Protein AF-A0A5P9W976-F1 (afdb_monomer_lite)

Radius of gyration: 25.33 Å; chains: 1; bounding box: 56×40×74 Å

Foldseek 3Di:
DDDDDPVNVVVVVVVVVVCVVVVVVVVVVVVVCVVVVQVVVVVVVVVVVVVLLVVCLVCCVVVVNDDDQVVVVVSQVVCLVVLWHWWWAFPVGHTPDHDDDPVRVVSVVSSVVVLVVVCVVLVADQDDFDQDFDFRDDPNDGGGTIGTGHRDNHRDD

Structure (mmCIF, N/CA/C/O backbone):
data_AF-A0A5P9W976-F1
#
_entry.id   AF-A0A5P9W976-F1
#
loop_
_atom_site.group_PDB
_atom_site.id
_atom_site.type_symbol
_atom_site.label_atom_id
_atom_site.label_alt_id
_atom_site.label_comp_id
_atom_site.label_asym_id
_atom_site.label_entity_id
_atom_site.label_seq_id
_atom_site.pdbx_PDB_ins_code
_atom_site.Cartn_x
_atom_site.Cartn_y
_atom_site.Cartn_z
_atom_site.occupancy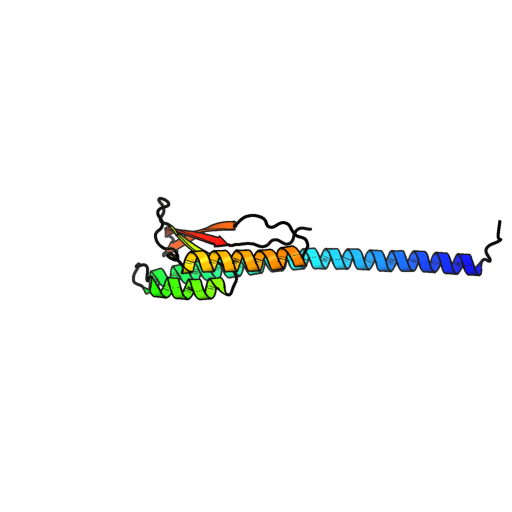
_atom_site.B_iso_or_equiv
_atom_site.auth_seq_id
_atom_site.auth_comp_id
_atom_site.auth_asym_id
_atom_site.auth_atom_id
_atom_site.pdbx_PDB_model_num
ATOM 1 N N . MET A 1 1 ? 29.381 25.407 -52.165 1.00 45.78 1 MET A N 1
ATOM 2 C CA . MET A 1 1 ? 28.675 24.226 -51.612 1.00 45.78 1 MET A CA 1
ATOM 3 C C . MET A 1 1 ? 29.610 23.020 -51.661 1.00 45.78 1 MET A C 1
ATOM 5 O O . MET A 1 1 ? 30.088 22.681 -52.735 1.00 45.78 1 MET A O 1
ATOM 9 N N . ARG A 1 2 ? 29.964 22.428 -50.513 1.00 56.53 2 ARG A N 1
ATOM 10 C CA . ARG A 1 2 ? 30.953 21.334 -50.415 1.00 56.53 2 ARG A CA 1
ATOM 11 C C . ARG A 1 2 ? 30.336 20.038 -50.973 1.00 56.53 2 ARG A C 1
ATOM 13 O O . ARG A 1 2 ? 29.348 19.567 -50.417 1.00 56.53 2 ARG A O 1
ATOM 20 N N . LYS A 1 3 ? 30.878 19.482 -52.069 1.00 58.97 3 LYS A N 1
ATOM 21 C CA . LYS A 1 3 ? 30.422 18.201 -52.650 1.00 58.97 3 LYS A CA 1
ATOM 22 C C . LYS A 1 3 ? 30.613 17.091 -51.612 1.00 58.97 3 LYS A C 1
ATOM 24 O O . LYS A 1 3 ? 31.746 16.765 -51.266 1.00 58.97 3 LYS A O 1
ATOM 29 N N . ARG A 1 4 ? 29.516 16.542 -51.081 1.00 63.00 4 ARG A N 1
ATOM 30 C CA . ARG A 1 4 ? 29.563 15.366 -50.201 1.00 63.00 4 ARG A CA 1
ATOM 31 C C . ARG A 1 4 ? 29.930 14.151 -51.051 1.00 63.00 4 ARG A C 1
ATOM 33 O O . ARG A 1 4 ? 29.309 13.907 -52.080 1.00 63.00 4 ARG A O 1
ATOM 40 N N . THR A 1 5 ? 30.954 13.412 -50.647 1.00 74.62 5 THR A N 1
ATOM 41 C CA . THR A 1 5 ? 31.344 12.151 -51.283 1.00 74.62 5 THR A CA 1
ATOM 42 C C . THR A 1 5 ? 30.287 11.087 -50.980 1.00 74.62 5 THR A C 1
ATOM 44 O O . THR A 1 5 ? 29.764 11.038 -49.869 1.00 74.62 5 THR A O 1
ATOM 47 N N . ILE A 1 6 ? 29.994 10.207 -51.944 1.00 75.50 6 ILE A N 1
ATOM 48 C CA . ILE A 1 6 ? 28.984 9.129 -51.838 1.00 75.50 6 ILE A CA 1
ATOM 49 C C . ILE A 1 6 ? 29.137 8.324 -50.534 1.00 75.50 6 ILE A C 1
ATOM 51 O O . ILE A 1 6 ? 28.153 8.013 -49.869 1.00 75.50 6 ILE A O 1
ATOM 55 N N . LYS A 1 7 ? 30.383 8.080 -50.105 1.00 76.62 7 LYS A N 1
ATOM 56 C CA . LYS A 1 7 ? 30.717 7.411 -48.837 1.00 76.62 7 LYS A CA 1
ATOM 57 C C . LYS A 1 7 ? 30.129 8.124 -47.612 1.00 76.62 7 LYS A C 1
ATOM 59 O O . LYS A 1 7 ? 29.602 7.475 -46.719 1.00 76.62 7 LYS A O 1
ATOM 64 N N . THR A 1 8 ? 30.177 9.454 -47.574 1.00 79.50 8 THR A N 1
ATOM 65 C CA . THR A 1 8 ? 29.641 10.257 -46.466 1.00 79.50 8 THR A CA 1
ATOM 66 C C . THR A 1 8 ? 28.117 10.234 -46.441 1.00 79.50 8 THR A C 1
ATOM 68 O O . THR A 1 8 ? 27.533 10.200 -45.366 1.00 79.50 8 THR A O 1
ATOM 71 N N . GLN A 1 9 ? 27.467 10.226 -47.609 1.00 81.06 9 GLN A N 1
ATOM 72 C CA . GLN A 1 9 ? 26.009 10.123 -47.706 1.00 81.06 9 GLN A CA 1
ATOM 73 C C . GLN A 1 9 ? 25.514 8.743 -47.255 1.00 81.06 9 GLN A C 1
ATOM 75 O O . GLN A 1 9 ? 24.543 8.676 -46.508 1.00 81.06 9 GLN A O 1
ATOM 80 N N . LEU 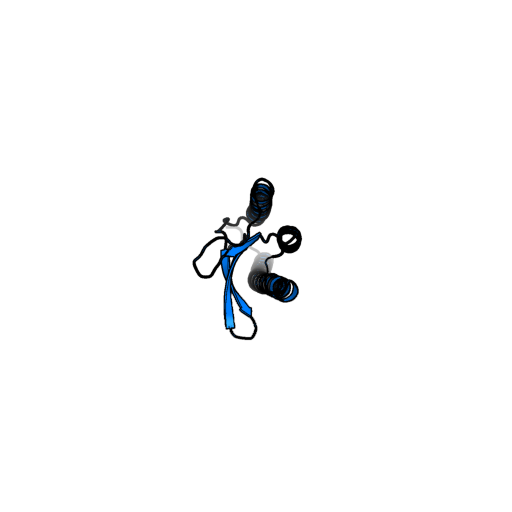A 1 10 ? 26.234 7.677 -47.627 1.00 85.69 10 LEU A N 1
ATOM 81 C CA . LEU A 1 10 ? 25.944 6.303 -47.211 1.00 85.69 10 LEU A CA 1
ATOM 82 C C . LEU A 1 10 ? 26.072 6.121 -45.688 1.00 85.69 10 LEU A C 1
ATOM 84 O O . LEU A 1 10 ? 25.192 5.546 -45.049 1.00 85.69 10 LEU A O 1
ATOM 88 N N . VAL A 1 11 ? 27.142 6.660 -45.091 1.00 89.38 11 VAL A N 1
ATOM 89 C CA . VAL A 1 11 ? 27.341 6.632 -43.633 1.00 89.38 11 VAL A CA 1
ATOM 90 C C . VAL A 1 11 ? 26.246 7.425 -42.921 1.00 89.38 11 VAL A C 1
ATOM 92 O O . VAL A 1 11 ? 25.710 6.945 -41.928 1.00 89.38 11 VAL A O 1
ATOM 95 N N . LEU A 1 12 ? 25.859 8.597 -43.440 1.00 88.50 12 LEU A N 1
ATOM 96 C CA . LEU A 1 12 ? 24.788 9.400 -42.843 1.00 88.50 12 LEU A CA 1
ATOM 97 C C . LEU A 1 12 ? 23.434 8.680 -42.882 1.00 88.50 12 LEU A C 1
ATOM 99 O O . LEU A 1 12 ? 22.709 8.709 -41.892 1.00 88.50 12 LEU A O 1
ATOM 103 N N . SER A 1 13 ? 23.095 8.030 -44.003 1.00 90.62 13 SER A N 1
ATOM 104 C CA . SER A 1 13 ? 21.851 7.260 -44.118 1.00 90.62 13 SER A CA 1
ATOM 105 C C . SER A 1 13 ? 21.842 6.059 -43.184 1.00 90.62 13 SER A C 1
ATOM 107 O O . SER A 1 13 ? 20.832 5.802 -42.538 1.00 90.62 13 SER A O 1
ATOM 109 N N . PHE A 1 14 ? 22.974 5.361 -43.060 1.00 92.56 14 PHE A N 1
ATOM 110 C CA . PHE A 1 14 ? 23.096 4.248 -42.127 1.00 92.56 14 PHE A CA 1
ATOM 111 C C . PHE A 1 14 ? 22.919 4.717 -40.679 1.00 92.56 14 PHE A C 1
ATOM 113 O O . PHE A 1 14 ? 22.144 4.118 -39.939 1.00 92.56 14 PHE A O 1
ATOM 120 N N . LEU A 1 15 ? 23.565 5.824 -40.296 1.00 94.06 15 LEU A N 1
ATOM 121 C CA . LEU A 1 15 ? 23.424 6.399 -38.959 1.00 94.06 15 LEU A CA 1
ATOM 122 C C . LEU A 1 15 ? 21.975 6.807 -38.672 1.00 94.06 15 LEU A C 1
ATOM 124 O O . LEU A 1 15 ? 21.450 6.482 -37.615 1.00 94.06 15 LEU A O 1
ATOM 128 N N . ALA A 1 16 ? 21.314 7.468 -39.627 1.00 92.94 16 ALA A N 1
ATOM 129 C CA . ALA A 1 16 ? 19.925 7.892 -39.481 1.00 92.94 16 ALA A CA 1
ATOM 130 C C . ALA A 1 16 ? 18.979 6.699 -39.279 1.00 92.94 16 ALA A C 1
ATOM 132 O O . ALA A 1 16 ? 18.145 6.719 -38.376 1.00 92.94 16 ALA A O 1
ATOM 133 N N . ILE A 1 17 ? 19.138 5.639 -40.077 1.00 94.25 17 ILE A N 1
ATOM 134 C CA . ILE A 1 17 ? 18.333 4.418 -39.957 1.00 94.25 17 ILE A CA 1
ATOM 135 C C . ILE A 1 17 ? 18.620 3.717 -38.624 1.00 94.25 17 ILE A C 1
ATOM 137 O O . ILE A 1 17 ? 17.685 3.333 -37.927 1.00 94.25 17 ILE A O 1
ATOM 141 N N . ALA A 1 18 ? 19.890 3.598 -38.228 1.00 95.19 18 ALA A N 1
ATOM 142 C CA . ALA A 1 18 ? 20.267 2.994 -36.953 1.00 95.19 18 ALA A CA 1
ATOM 143 C C . ALA A 1 18 ? 19.662 3.756 -35.764 1.00 95.19 18 ALA A C 1
ATOM 145 O O . ALA A 1 18 ? 19.080 3.140 -34.873 1.00 95.19 18 ALA A O 1
ATOM 146 N N . THR A 1 19 ? 19.725 5.091 -35.769 1.00 94.88 19 THR A N 1
ATOM 147 C CA . THR A 1 19 ? 19.102 5.925 -34.733 1.00 94.88 19 THR A CA 1
ATOM 148 C C . THR A 1 19 ? 17.585 5.763 -34.708 1.00 94.88 19 THR A C 1
ATOM 150 O O . THR A 1 19 ? 17.017 5.656 -33.624 1.00 94.88 19 THR A O 1
ATOM 153 N N . LEU A 1 20 ? 16.922 5.695 -35.868 1.00 94.44 20 LEU A N 1
ATOM 154 C CA . LEU A 1 20 ? 15.476 5.467 -35.936 1.00 94.44 20 LEU A CA 1
ATOM 155 C C . LEU A 1 20 ? 15.083 4.106 -35.360 1.00 94.44 20 LEU A C 1
ATOM 157 O O . LEU A 1 20 ? 14.119 4.023 -34.602 1.00 94.44 20 LEU A O 1
ATOM 161 N N . ILE A 1 21 ? 15.836 3.053 -35.680 1.00 95.12 21 ILE A N 1
ATOM 162 C CA . ILE A 1 21 ? 15.581 1.703 -35.168 1.00 95.12 21 ILE A CA 1
ATOM 163 C C . ILE A 1 21 ? 15.785 1.666 -33.652 1.00 95.12 21 ILE A C 1
ATOM 165 O O . ILE A 1 21 ? 14.882 1.250 -32.929 1.00 95.12 21 ILE A O 1
ATOM 169 N N . ILE A 1 22 ? 16.932 2.146 -33.161 1.00 95.31 22 ILE A N 1
ATOM 170 C CA . ILE A 1 22 ? 17.243 2.162 -31.725 1.00 95.31 22 ILE A CA 1
ATOM 171 C C . ILE A 1 22 ? 16.209 3.003 -30.972 1.00 95.31 22 ILE A C 1
ATOM 173 O O . ILE A 1 22 ? 15.649 2.532 -29.989 1.00 95.31 22 ILE A O 1
ATOM 177 N N . GLY A 1 23 ? 15.895 4.202 -31.466 1.00 93.81 23 GLY A N 1
ATOM 178 C CA . GLY A 1 23 ? 14.896 5.079 -30.860 1.00 93.81 23 GLY A CA 1
ATOM 179 C C . GLY A 1 23 ? 13.512 4.435 -30.801 1.00 93.81 23 GLY A C 1
ATOM 180 O O . GLY A 1 23 ? 12.864 4.474 -29.758 1.00 93.81 23 GLY A O 1
ATOM 181 N N . SER A 1 24 ? 13.084 3.772 -31.878 1.00 92.12 24 SER A N 1
ATOM 182 C CA . SER A 1 24 ? 11.791 3.078 -31.917 1.00 92.12 24 SER A CA 1
ATOM 183 C C . SER A 1 24 ? 11.736 1.928 -30.911 1.00 92.12 24 SER A C 1
ATOM 185 O O . SER A 1 24 ? 10.775 1.822 -30.152 1.00 92.12 24 SER A O 1
ATOM 187 N N . ILE A 1 25 ? 12.786 1.102 -30.846 1.00 93.38 25 ILE A N 1
ATOM 188 C CA . ILE A 1 25 ? 12.876 -0.001 -29.879 1.00 93.38 25 ILE A CA 1
ATOM 189 C C . ILE A 1 25 ? 12.876 0.543 -28.446 1.00 93.38 25 ILE A C 1
ATOM 191 O O . ILE A 1 25 ? 12.165 0.013 -27.595 1.00 93.38 25 ILE A O 1
ATOM 195 N N . SER A 1 26 ? 13.617 1.621 -28.171 1.00 91.94 26 SER A N 1
ATOM 196 C CA . SER A 1 26 ? 13.645 2.256 -26.851 1.00 91.94 26 SER A CA 1
ATOM 197 C C . SER A 1 26 ? 12.279 2.798 -26.429 1.00 91.94 26 SER A C 1
ATOM 199 O O . SER A 1 26 ? 11.890 2.603 -25.281 1.00 91.94 26 SER A O 1
ATOM 201 N N . LEU A 1 27 ? 11.530 3.431 -27.337 1.00 85.50 27 LEU A N 1
ATOM 202 C CA . LEU A 1 27 ? 10.183 3.934 -27.045 1.00 85.50 27 LEU A CA 1
ATOM 203 C C . LEU A 1 27 ? 9.201 2.797 -26.745 1.00 85.50 27 LEU A C 1
ATOM 205 O O . LEU A 1 27 ? 8.442 2.882 -25.781 1.00 85.50 27 LEU A O 1
ATOM 209 N N . VAL A 1 28 ? 9.244 1.714 -27.528 1.00 86.25 28 VAL A N 1
ATOM 210 C CA . VAL A 1 28 ? 8.403 0.530 -27.297 1.00 86.25 28 VAL A CA 1
ATOM 211 C C . VAL A 1 28 ? 8.754 -0.134 -25.966 1.00 86.25 28 VAL A C 1
ATOM 213 O O . VAL A 1 28 ? 7.859 -0.434 -25.178 1.00 86.25 28 VAL A O 1
ATOM 216 N N . ALA A 1 29 ? 10.044 -0.314 -25.673 1.00 85.50 29 ALA A N 1
ATOM 217 C CA . ALA A 1 29 ? 10.499 -0.880 -24.408 1.00 85.50 29 ALA A CA 1
ATOM 218 C C . ALA A 1 29 ? 10.076 -0.017 -23.209 1.00 85.50 29 ALA A C 1
ATOM 220 O O . ALA A 1 29 ? 9.604 -0.553 -22.205 1.00 85.50 29 ALA A O 1
ATOM 221 N N . LEU A 1 30 ? 10.191 1.311 -23.319 1.00 81.31 30 LEU A N 1
ATOM 222 C CA . LEU A 1 30 ? 9.747 2.245 -22.286 1.00 81.31 30 LEU A CA 1
ATOM 223 C C . LEU A 1 30 ? 8.232 2.153 -22.068 1.00 81.31 30 LEU A C 1
ATOM 225 O O . LEU A 1 30 ? 7.790 2.047 -20.927 1.00 81.31 30 LEU A O 1
ATOM 229 N N . SER A 1 31 ? 7.445 2.129 -23.147 1.00 76.81 31 SER A N 1
ATOM 230 C CA . SER A 1 31 ? 5.984 2.024 -23.080 1.00 76.81 31 SER A CA 1
ATOM 231 C C . SER A 1 31 ? 5.524 0.707 -22.451 1.00 76.81 31 SER A C 1
ATOM 233 O O . SER A 1 31 ? 4.715 0.721 -21.523 1.00 76.81 31 SER A O 1
ATOM 235 N N . LEU A 1 32 ? 6.081 -0.426 -22.889 1.00 75.94 32 LEU A N 1
ATOM 236 C CA . LEU A 1 32 ? 5.769 -1.740 -22.324 1.00 75.94 32 LEU A CA 1
ATOM 237 C C . LEU A 1 32 ? 6.145 -1.813 -20.846 1.00 75.94 32 LEU A C 1
ATOM 239 O O . LEU A 1 32 ? 5.345 -2.272 -20.035 1.00 75.94 32 LEU A O 1
ATOM 243 N N . THR A 1 33 ? 7.333 -1.318 -20.491 1.00 78.12 33 THR A N 1
ATOM 244 C CA . THR A 1 33 ? 7.791 -1.295 -19.098 1.00 78.12 33 THR A CA 1
ATOM 245 C C . THR A 1 33 ? 6.856 -0.453 -18.240 1.00 78.12 33 THR A C 1
ATOM 247 O O . THR A 1 33 ? 6.451 -0.908 -17.177 1.00 78.12 33 THR A O 1
ATOM 250 N N . ASN A 1 34 ? 6.465 0.739 -18.698 1.00 71.62 34 ASN A N 1
ATOM 251 C CA . ASN A 1 34 ? 5.608 1.628 -17.917 1.00 71.62 34 ASN A CA 1
ATOM 252 C C . ASN A 1 34 ? 4.193 1.059 -17.734 1.00 71.62 34 ASN A C 1
ATOM 254 O O . ASN A 1 34 ? 3.642 1.116 -16.634 1.00 71.62 34 ASN A O 1
ATOM 258 N N . ASN A 1 35 ? 3.632 0.447 -18.781 1.00 73.12 35 ASN A N 1
ATOM 259 C CA . ASN A 1 35 ? 2.295 -0.144 -18.741 1.00 73.12 35 ASN A CA 1
ATOM 260 C C . ASN A 1 35 ? 2.250 -1.402 -17.862 1.00 73.12 35 ASN A C 1
ATOM 262 O O . ASN A 1 35 ? 1.381 -1.518 -16.999 1.00 73.12 35 ASN A O 1
ATOM 266 N N . HIS A 1 36 ? 3.203 -2.326 -18.030 1.00 73.31 36 HIS A N 1
ATOM 267 C CA . HIS A 1 36 ? 3.273 -3.533 -17.204 1.00 73.31 36 HIS A CA 1
ATOM 268 C C . HIS A 1 36 ? 3.619 -3.220 -15.752 1.00 73.31 36 HIS A C 1
ATOM 270 O O . HIS A 1 36 ? 3.050 -3.832 -14.854 1.00 73.31 36 HIS A O 1
ATOM 276 N N . PHE A 1 37 ? 4.516 -2.261 -15.509 1.00 70.12 37 PHE A N 1
ATOM 277 C CA . PHE A 1 37 ? 4.862 -1.848 -14.154 1.00 70.12 37 PHE A CA 1
ATOM 278 C C . PHE A 1 37 ? 3.670 -1.198 -13.452 1.00 70.12 37 PHE A C 1
ATOM 280 O O . PHE A 1 37 ? 3.369 -1.567 -12.323 1.00 70.12 37 PHE A O 1
ATOM 287 N N . SER A 1 38 ? 2.961 -0.281 -14.118 1.00 68.56 38 SER A N 1
ATOM 288 C CA . SER A 1 38 ? 1.777 0.367 -13.540 1.00 68.56 38 SER A CA 1
ATOM 289 C C . SER A 1 38 ? 0.688 -0.646 -13.199 1.00 68.56 38 SER A C 1
ATOM 291 O O . SER A 1 38 ? 0.185 -0.641 -12.078 1.00 68.56 38 SER A O 1
ATOM 293 N N . LYS A 1 39 ? 0.396 -1.572 -14.121 1.00 73.31 39 LYS A N 1
ATOM 294 C CA . LYS A 1 39 ? -0.584 -2.637 -13.897 1.00 73.31 39 LYS A CA 1
ATOM 295 C C . LYS A 1 39 ? -0.169 -3.585 -12.767 1.00 73.31 39 LYS A C 1
ATOM 297 O O . LYS A 1 39 ? -0.971 -3.870 -11.890 1.00 73.31 39 LYS A O 1
ATOM 302 N N . TYR A 1 40 ? 1.093 -4.017 -12.741 1.00 70.06 40 TYR A N 1
ATOM 303 C CA . TYR A 1 40 ? 1.622 -4.865 -11.668 1.00 70.06 40 TYR A CA 1
ATOM 304 C C . TYR A 1 40 ? 1.530 -4.185 -10.297 1.00 70.06 40 TYR A C 1
ATOM 306 O O . TYR A 1 40 ? 1.170 -4.817 -9.307 1.00 70.06 40 TYR A O 1
ATOM 314 N N . VAL A 1 41 ? 1.862 -2.892 -10.224 1.00 71.00 41 VAL A N 1
ATOM 315 C CA . VAL A 1 41 ? 1.758 -2.118 -8.982 1.00 71.00 41 VAL A CA 1
ATOM 316 C C . VAL A 1 41 ? 0.305 -2.034 -8.519 1.00 71.00 41 VAL A C 1
ATOM 318 O O . VAL A 1 41 ? 0.056 -2.179 -7.327 1.00 71.00 41 VAL A O 1
ATOM 321 N N . GLU A 1 42 ? -0.637 -1.832 -9.438 1.00 70.81 42 GLU A N 1
ATOM 322 C CA . GLU A 1 42 ? -2.066 -1.773 -9.130 1.00 70.81 42 GLU A CA 1
ATOM 323 C C . GLU A 1 42 ? -2.612 -3.112 -8.619 1.00 70.81 42 GLU A C 1
ATOM 325 O O . GLU A 1 42 ? -3.156 -3.154 -7.518 1.00 70.81 42 GLU A O 1
ATOM 330 N N . GLU A 1 43 ? -2.376 -4.210 -9.341 1.00 76.75 43 GLU A N 1
ATOM 331 C CA . GLU A 1 43 ? -2.802 -5.558 -8.930 1.00 76.75 43 GLU A CA 1
ATOM 332 C C . GLU A 1 43 ? -2.213 -5.932 -7.564 1.00 76.75 43 GLU A C 1
ATOM 334 O O . GLU A 1 43 ? -2.917 -6.385 -6.662 1.00 76.75 43 GLU A O 1
ATOM 339 N N . ARG A 1 44 ? -0.918 -5.659 -7.356 1.00 76.00 44 ARG A N 1
ATOM 340 C CA . ARG A 1 44 ? -0.255 -5.964 -6.085 1.00 76.00 44 ARG A CA 1
ATOM 341 C C . ARG A 1 44 ? -0.816 -5.146 -4.922 1.00 76.00 44 ARG A C 1
ATOM 343 O O . ARG A 1 44 ? -0.860 -5.649 -3.799 1.00 76.00 44 ARG A O 1
ATOM 350 N N . GLN A 1 45 ? -1.196 -3.892 -5.163 1.00 71.94 45 GLN A N 1
ATOM 351 C CA . GLN A 1 45 ? -1.821 -3.032 -4.156 1.00 71.94 45 GLN A CA 1
ATOM 352 C C . GLN A 1 45 ? -3.228 -3.516 -3.805 1.00 71.94 45 GLN A C 1
ATOM 354 O O . GLN A 1 45 ? -3.573 -3.550 -2.624 1.00 71.94 45 GLN A O 1
ATOM 359 N N . GLU A 1 46 ? -4.014 -3.924 -4.800 1.00 77.12 46 GLU A N 1
ATOM 360 C CA . GLU A 1 46 ? -5.348 -4.480 -4.587 1.00 77.12 46 GLU A CA 1
ATOM 361 C C . GLU A 1 46 ? -5.296 -5.794 -3.794 1.00 77.12 46 GLU A C 1
ATOM 363 O O . GLU A 1 46 ? -6.037 -5.955 -2.822 1.00 77.12 46 GLU A O 1
ATOM 368 N N . ASP A 1 47 ? -4.360 -6.687 -4.121 1.00 83.12 47 ASP A N 1
ATOM 369 C CA . ASP A 1 47 ? -4.130 -7.921 -3.366 1.00 83.12 47 ASP A CA 1
ATOM 370 C C . ASP A 1 47 ? -3.781 -7.645 -1.901 1.00 83.12 47 ASP A C 1
ATOM 372 O O . ASP A 1 47 ? -4.323 -8.284 -0.999 1.00 83.12 47 ASP A O 1
ATOM 376 N N . LEU A 1 48 ? -2.880 -6.690 -1.647 1.00 81.38 48 LEU A N 1
ATOM 377 C CA . LEU A 1 48 ? -2.506 -6.306 -0.284 1.00 81.38 48 LEU A CA 1
ATOM 378 C C . LEU A 1 48 ? -3.705 -5.742 0.477 1.00 81.38 48 LEU A C 1
ATOM 380 O O . LEU A 1 48 ? -3.940 -6.135 1.616 1.00 81.38 48 LEU A O 1
ATOM 384 N N . LEU A 1 49 ? -4.487 -4.860 -0.147 1.00 77.81 49 LEU A N 1
ATOM 385 C CA . LEU A 1 49 ? -5.697 -4.316 0.459 1.00 77.81 49 LEU A CA 1
ATOM 386 C C . LEU A 1 49 ? -6.677 -5.430 0.842 1.00 77.81 49 LEU A C 1
ATOM 388 O O . LEU A 1 49 ? -7.144 -5.471 1.978 1.00 77.81 49 LEU A O 1
ATOM 392 N N . ASN A 1 50 ? -6.958 -6.348 -0.084 1.00 81.81 50 ASN A N 1
ATOM 393 C CA . ASN A 1 50 ? -7.866 -7.464 0.159 1.00 81.81 50 ASN A CA 1
ATOM 394 C C . ASN A 1 50 ? -7.347 -8.379 1.286 1.00 81.81 50 ASN A C 1
ATOM 396 O O . ASN A 1 50 ? -8.141 -8.848 2.097 1.00 81.81 50 ASN A O 1
ATOM 400 N N . GLN A 1 51 ? -6.028 -8.574 1.404 1.00 84.75 51 GLN A N 1
ATOM 401 C CA . GLN A 1 51 ? -5.424 -9.312 2.522 1.00 84.75 51 GLN A CA 1
ATOM 402 C C . GLN A 1 51 ? -5.654 -8.627 3.875 1.00 84.75 51 GLN A C 1
ATOM 404 O O . GLN A 1 51 ? -5.964 -9.308 4.854 1.00 84.75 51 GLN A O 1
ATOM 409 N N . TYR A 1 52 ? -5.523 -7.298 3.952 1.00 83.88 52 TYR A N 1
ATOM 410 C CA . TYR A 1 52 ? -5.788 -6.561 5.193 1.00 83.88 52 TYR A CA 1
ATOM 411 C C . TYR A 1 52 ? -7.265 -6.602 5.577 1.00 83.88 52 TYR A C 1
ATOM 413 O O . TYR A 1 52 ? -7.562 -6.858 6.739 1.00 83.88 52 TYR A O 1
ATOM 421 N N . VAL A 1 53 ? -8.177 -6.425 4.616 1.00 81.81 53 VAL A N 1
ATOM 422 C CA . VAL A 1 53 ? -9.627 -6.551 4.851 1.00 81.81 53 VAL A CA 1
ATOM 423 C C . VAL A 1 53 ? -9.963 -7.943 5.385 1.00 81.81 53 VAL A C 1
ATOM 425 O O . VAL A 1 53 ? -10.545 -8.057 6.456 1.00 81.81 53 VAL A O 1
ATOM 428 N N . TYR A 1 54 ? -9.484 -8.995 4.718 1.00 82.75 54 TYR A N 1
ATOM 429 C CA . TYR A 1 54 ? -9.689 -10.374 5.163 1.00 82.75 54 TYR A CA 1
ATOM 430 C C . TYR A 1 54 ? -9.097 -10.643 6.555 1.00 82.75 54 TYR A C 1
ATOM 432 O O . TYR A 1 54 ? -9.675 -11.362 7.365 1.00 82.75 54 TYR A O 1
ATOM 440 N N . THR A 1 55 ? -7.944 -10.048 6.871 1.00 86.19 55 THR A N 1
ATOM 441 C CA . THR A 1 55 ? -7.348 -10.170 8.209 1.00 86.19 55 THR A CA 1
ATOM 442 C C . THR A 1 55 ? -8.212 -9.480 9.264 1.00 86.19 55 THR A C 1
ATOM 444 O O . THR A 1 55 ? -8.376 -10.026 10.349 1.00 86.19 55 THR A O 1
ATOM 447 N N . ILE A 1 56 ? -8.792 -8.315 8.957 1.00 84.00 56 ILE A N 1
ATOM 448 C CA . ILE A 1 56 ? -9.728 -7.613 9.849 1.00 84.00 56 ILE A CA 1
ATOM 449 C C . ILE A 1 56 ? -10.987 -8.461 10.081 1.00 84.00 56 ILE A C 1
ATOM 451 O O . ILE A 1 56 ? -11.403 -8.596 11.231 1.00 84.00 56 ILE A O 1
ATOM 455 N N . ASP A 1 57 ? -11.536 -9.087 9.033 1.00 80.62 57 ASP A N 1
ATOM 456 C CA . ASP A 1 57 ? -12.666 -10.023 9.151 1.00 80.62 57 ASP A CA 1
ATOM 457 C C . ASP A 1 57 ? -12.328 -11.186 10.097 1.00 80.62 57 ASP A C 1
ATOM 459 O O . ASP A 1 57 ? -13.079 -11.492 11.023 1.00 80.62 57 ASP A O 1
ATOM 463 N N . LEU A 1 58 ? -11.158 -11.810 9.924 1.00 83.81 58 LEU A N 1
ATOM 464 C CA . LEU A 1 58 ? -10.714 -12.899 10.796 1.00 83.81 58 LEU A CA 1
ATOM 465 C C . LEU A 1 58 ? -10.522 -12.460 12.251 1.00 83.81 58 LEU A C 1
ATOM 467 O O . LEU A 1 58 ? -10.827 -13.235 13.156 1.00 83.81 58 LEU A O 1
ATOM 471 N N . LEU A 1 59 ? -10.012 -11.248 12.492 1.00 85.56 59 LEU A N 1
ATOM 472 C CA . LEU A 1 59 ? -9.863 -10.717 13.850 1.00 85.56 59 LEU A CA 1
ATOM 473 C C . LEU A 1 59 ? -11.224 -10.555 14.530 1.00 85.56 59 LEU A C 1
ATOM 475 O O . LEU A 1 59 ? -11.360 -10.937 15.686 1.00 85.56 59 LEU A O 1
ATOM 479 N N . TRP A 1 60 ? -12.231 -10.059 13.808 1.00 80.50 60 TRP A N 1
ATOM 480 C CA . TRP A 1 60 ? -13.601 -9.944 14.310 1.00 80.50 60 TRP A CA 1
ATOM 481 C C . TRP A 1 60 ? -14.234 -11.304 14.635 1.00 80.50 60 TRP A C 1
ATOM 483 O O . TRP A 1 60 ? -14.860 -11.475 15.682 1.00 80.50 60 TRP A O 1
ATOM 493 N N . LEU A 1 61 ? -14.060 -12.291 13.752 1.00 80.19 61 LEU A N 1
ATOM 494 C CA . LEU A 1 61 ? -14.613 -13.633 13.947 1.00 80.19 61 LEU A CA 1
ATOM 495 C C . LEU A 1 61 ? -13.956 -14.355 15.131 1.00 80.19 61 LEU A C 1
ATOM 497 O O . LEU A 1 61 ? -14.640 -14.961 15.955 1.00 80.19 61 LEU A O 1
ATOM 501 N N . ASN A 1 62 ? -12.630 -14.268 15.245 1.00 83.00 62 ASN A N 1
ATOM 502 C CA . ASN A 1 62 ? -11.873 -14.971 16.282 1.00 83.00 62 ASN A CA 1
ATOM 503 C C . ASN A 1 62 ? -12.041 -14.357 17.679 1.00 83.00 62 ASN A C 1
ATOM 505 O O . ASN A 1 62 ? -11.870 -15.058 18.676 1.00 83.00 62 ASN A O 1
ATOM 509 N N . SER A 1 63 ? -12.389 -13.073 17.769 1.00 79.88 63 SER A N 1
ATOM 510 C CA . SER A 1 63 ? -12.637 -12.371 19.031 1.00 79.88 63 SER A CA 1
ATOM 511 C C . SER A 1 63 ? -14.075 -12.519 19.548 1.00 79.88 63 SER A C 1
ATOM 513 O O . SER A 1 63 ? -14.455 -11.847 20.511 1.00 79.88 63 SER A O 1
ATOM 515 N N . GLY A 1 64 ? -14.889 -13.373 18.916 1.00 77.81 64 GLY A N 1
ATOM 516 C CA . GLY A 1 64 ? -16.296 -13.548 19.272 1.00 77.81 64 GLY A CA 1
ATOM 517 C C . GLY A 1 64 ? -17.134 -12.309 18.967 1.00 77.81 64 GLY A C 1
ATOM 518 O O . GLY A 1 64 ? -17.952 -11.918 19.795 1.00 77.81 64 GLY A O 1
ATOM 519 N N . GLU A 1 65 ? -16.901 -11.684 17.810 1.00 75.56 65 GLU A N 1
ATOM 520 C CA . GLU A 1 65 ? -17.625 -10.494 17.348 1.00 75.56 65 GLU A CA 1
ATOM 521 C C . GLU A 1 65 ? -17.408 -9.270 18.250 1.00 75.56 65 GLU A C 1
ATOM 523 O O . GLU A 1 65 ? -18.322 -8.502 18.556 1.00 75.56 65 GLU A O 1
ATOM 528 N N . THR A 1 66 ? -16.166 -9.083 18.708 1.00 78.12 66 THR A N 1
ATOM 529 C CA . THR A 1 66 ? -15.771 -7.900 19.480 1.00 78.12 66 THR A CA 1
ATOM 530 C C . THR A 1 66 ? -14.495 -7.269 18.934 1.00 78.12 66 THR A C 1
ATOM 532 O O . THR A 1 66 ? -13.563 -7.943 18.506 1.00 78.12 66 THR A O 1
ATOM 535 N N . TRP A 1 67 ? -14.397 -5.942 18.941 1.00 81.31 67 TRP A N 1
ATOM 536 C CA . TRP A 1 67 ? -13.191 -5.278 18.444 1.00 81.31 67 TRP A CA 1
ATOM 537 C C . TRP A 1 67 ? -12.059 -5.342 19.471 1.00 81.31 67 TRP A C 1
ATOM 539 O O . TRP A 1 67 ? -12.029 -4.569 20.433 1.00 81.31 67 TRP A O 1
ATOM 549 N N . ASN A 1 68 ? -11.087 -6.229 19.246 1.00 85.56 68 ASN A N 1
ATOM 550 C CA . ASN A 1 68 ? -9.868 -6.271 20.046 1.00 85.56 68 ASN A CA 1
ATOM 551 C C . ASN A 1 68 ? -8.925 -5.124 19.642 1.00 85.56 68 ASN A C 1
ATOM 553 O O . ASN A 1 68 ? -8.224 -5.174 18.631 1.00 85.56 68 ASN A O 1
ATOM 557 N N . SER A 1 69 ? -8.897 -4.071 20.460 1.00 84.69 69 SER A N 1
ATOM 558 C CA . SER A 1 69 ? -8.101 -2.868 20.185 1.00 84.69 69 SER A CA 1
ATOM 559 C C . SER A 1 69 ? -6.591 -3.124 20.124 1.00 84.69 69 SER A C 1
ATOM 561 O O . SER A 1 69 ? -5.898 -2.394 19.418 1.00 84.69 69 SER A O 1
ATOM 563 N N . GLU A 1 70 ? -6.077 -4.124 20.845 1.00 87.12 70 GLU A N 1
ATOM 564 C CA . GLU A 1 70 ? -4.646 -4.453 20.868 1.00 87.12 70 GLU A CA 1
ATOM 565 C C . GLU A 1 70 ? -4.219 -5.155 19.572 1.00 87.12 70 GLU A C 1
ATOM 567 O O . GLU A 1 70 ? -3.232 -4.767 18.945 1.00 87.12 70 GLU A O 1
ATOM 572 N N . GLU A 1 71 ? -5.017 -6.115 19.104 1.00 87.44 71 GLU A N 1
ATOM 573 C CA . GLU A 1 71 ? -4.778 -6.818 17.838 1.00 87.44 71 GLU A CA 1
ATOM 574 C C . GLU A 1 71 ? -4.908 -5.885 16.630 1.00 87.44 71 GLU A C 1
ATOM 576 O O . GLU A 1 71 ? -4.070 -5.920 15.726 1.00 87.44 71 GLU A O 1
ATOM 581 N N . LEU A 1 72 ? -5.903 -4.992 16.636 1.00 87.56 72 LEU A N 1
ATOM 582 C CA . LEU A 1 72 ? -6.058 -3.975 15.594 1.00 87.56 72 LEU A CA 1
ATOM 583 C C . LEU A 1 72 ? -4.894 -2.975 15.596 1.00 87.56 72 LEU A C 1
ATOM 585 O O . LEU A 1 72 ? -4.405 -2.596 14.529 1.00 87.56 72 LEU A O 1
ATOM 589 N N . ALA A 1 73 ? -4.395 -2.581 16.774 1.00 87.88 73 ALA A N 1
ATOM 590 C CA . ALA A 1 73 ? -3.221 -1.718 16.875 1.00 87.88 73 ALA A CA 1
ATOM 591 C C . ALA A 1 73 ? -1.975 -2.393 16.279 1.00 87.88 73 ALA A C 1
ATOM 593 O O . ALA A 1 73 ? -1.293 -1.774 15.456 1.00 87.88 73 ALA A O 1
ATOM 594 N N . ALA A 1 74 ? -1.733 -3.664 16.616 1.00 88.56 74 ALA A N 1
ATOM 595 C CA . ALA A 1 74 ? -0.632 -4.457 16.070 1.00 88.56 74 ALA A CA 1
ATOM 596 C C . ALA A 1 74 ? -0.758 -4.669 14.550 1.00 88.56 74 ALA A C 1
ATOM 598 O O . ALA A 1 74 ? 0.233 -4.581 13.818 1.00 88.56 74 ALA A O 1
ATOM 599 N N . LEU A 1 75 ? -1.975 -4.901 14.043 1.00 88.50 75 LEU A N 1
ATOM 600 C CA . LEU A 1 75 ? -2.230 -4.980 12.605 1.00 88.50 75 LEU A CA 1
ATOM 601 C C . LEU A 1 75 ? -1.938 -3.643 11.913 1.00 88.50 75 LEU A C 1
ATOM 603 O O . LEU A 1 75 ? -1.356 -3.635 10.828 1.00 88.50 75 LEU A O 1
ATOM 607 N N . SER A 1 76 ? -2.292 -2.517 12.536 1.00 86.19 76 SER A N 1
ATOM 608 C CA . SER A 1 76 ? -2.023 -1.190 11.974 1.00 86.19 76 SER A CA 1
ATOM 609 C C . SER A 1 76 ? -0.535 -0.858 11.926 1.00 86.19 76 SER A C 1
ATOM 611 O O . SER A 1 76 ? -0.081 -0.245 10.964 1.00 86.19 76 SER A O 1
ATOM 613 N N . GLU A 1 77 ? 0.253 -1.317 12.900 1.00 87.00 77 GLU A N 1
ATOM 614 C CA . GLU A 1 77 ? 1.705 -1.149 12.873 1.00 87.00 77 GLU A CA 1
ATOM 615 C C . GLU A 1 77 ? 2.312 -1.884 11.671 1.00 87.00 77 GLU A C 1
ATOM 617 O O . GLU A 1 77 ? 3.059 -1.284 10.895 1.00 87.00 77 GLU A O 1
ATOM 622 N N . LYS A 1 78 ? 1.886 -3.133 11.433 1.00 87.44 78 LYS A N 1
ATOM 623 C CA . LYS A 1 78 ? 2.260 -3.900 10.232 1.00 87.44 78 LYS A CA 1
ATOM 624 C C . LYS A 1 78 ? 1.761 -3.243 8.942 1.00 87.44 78 LYS A C 1
ATOM 626 O O . LYS A 1 78 ? 2.478 -3.214 7.946 1.00 87.44 78 LYS A O 1
ATOM 631 N N . ALA A 1 79 ? 0.543 -2.703 8.930 1.00 83.31 79 ALA A N 1
ATOM 632 C CA . ALA A 1 79 ? 0.000 -1.969 7.784 1.00 83.31 79 ALA A CA 1
ATOM 633 C C . ALA A 1 79 ? 0.860 -0.741 7.439 1.00 83.31 79 ALA A C 1
ATOM 635 O O . ALA A 1 79 ? 1.175 -0.506 6.271 1.00 83.31 79 ALA A O 1
ATOM 636 N N . LEU A 1 80 ? 1.345 -0.017 8.451 1.00 81.94 80 LEU A N 1
ATOM 637 C CA . LEU A 1 80 ? 2.207 1.154 8.282 1.00 81.94 80 LEU A CA 1
ATOM 638 C C . LEU A 1 80 ? 3.616 0.828 7.778 1.00 81.94 80 LEU A C 1
ATOM 640 O O . LEU A 1 80 ? 4.314 1.731 7.302 1.00 81.94 80 LEU A O 1
ATOM 644 N N . GLU A 1 81 ? 4.083 -0.414 7.888 1.00 82.12 81 GLU A N 1
ATOM 645 C CA . GLU A 1 81 ? 5.296 -0.872 7.194 1.00 82.12 81 GLU A CA 1
ATOM 646 C C . GLU A 1 81 ? 5.065 -0.967 5.682 1.00 82.12 81 GLU A C 1
ATOM 648 O O . GLU A 1 81 ? 5.934 -0.585 4.898 1.00 82.12 81 GLU A O 1
ATOM 653 N N . ASN A 1 82 ? 3.853 -1.355 5.282 1.00 77.06 82 ASN A N 1
ATOM 654 C CA . ASN A 1 82 ? 3.416 -1.442 3.889 1.00 77.06 82 ASN A CA 1
ATOM 655 C C . ASN A 1 82 ? 2.845 -0.124 3.332 1.00 77.06 82 ASN A C 1
ATOM 657 O O . ASN A 1 82 ? 2.342 -0.101 2.213 1.00 77.06 82 ASN A O 1
ATOM 661 N N . ASN A 1 83 ? 2.975 0.987 4.066 1.00 74.69 83 ASN A N 1
ATOM 662 C CA . ASN A 1 83 ? 2.403 2.301 3.731 1.00 74.69 83 ASN A CA 1
ATOM 663 C C . ASN A 1 83 ? 0.867 2.315 3.645 1.00 74.69 83 ASN A C 1
ATOM 665 O O . ASN A 1 83 ? 0.288 3.041 2.840 1.00 74.69 83 ASN A O 1
ATOM 669 N N . ILE A 1 84 ? 0.213 1.533 4.498 1.00 76.88 84 ILE A N 1
ATOM 670 C CA . ILE A 1 84 ? -1.242 1.434 4.591 1.00 76.88 84 ILE A CA 1
ATOM 671 C C . ILE A 1 84 ? -1.679 1.959 5.962 1.00 76.88 84 ILE A C 1
ATOM 673 O O . ILE A 1 84 ? -1.047 1.675 6.979 1.00 76.88 84 ILE A O 1
ATOM 677 N N . TYR A 1 85 ? -2.764 2.729 5.988 1.00 81.94 85 TYR A N 1
ATOM 678 C CA . TYR A 1 85 ? -3.502 3.068 7.201 1.00 81.94 85 TYR A CA 1
ATOM 679 C C . TYR A 1 85 ? -4.942 2.573 7.043 1.00 81.94 85 TYR A C 1
ATOM 681 O O . TYR A 1 85 ? -5.454 2.452 5.933 1.00 81.94 85 TYR A O 1
ATOM 689 N N . PHE A 1 86 ? -5.599 2.231 8.142 1.00 79.88 86 PHE A N 1
ATOM 690 C CA . PHE A 1 86 ? -7.004 1.854 8.109 1.00 79.88 86 PHE A CA 1
ATOM 691 C C . PHE A 1 86 ? -7.709 2.366 9.356 1.00 79.88 86 PHE A C 1
ATOM 693 O O . PHE A 1 86 ? -7.091 2.539 10.407 1.00 79.88 86 PHE A O 1
ATOM 700 N N . SER A 1 87 ? -9.008 2.586 9.216 1.00 81.50 87 SER A N 1
ATOM 701 C CA . SER A 1 87 ? -9.936 2.815 10.311 1.00 81.50 87 SER A CA 1
ATOM 702 C C . SER A 1 87 ? -11.207 2.006 10.052 1.00 81.50 87 SER A C 1
ATOM 704 O O . SER A 1 87 ? -11.466 1.545 8.939 1.00 81.50 87 SER A O 1
ATOM 706 N N . ILE A 1 88 ? -11.988 1.761 11.094 1.00 80.06 88 ILE A N 1
ATOM 707 C CA . ILE A 1 88 ? -13.196 0.940 11.002 1.00 80.06 88 ILE A CA 1
ATOM 708 C C . ILE A 1 88 ? -14.376 1.821 11.369 1.00 80.06 88 ILE A C 1
ATOM 710 O O . ILE A 1 88 ? -14.366 2.451 12.426 1.00 80.06 88 ILE A O 1
ATOM 714 N N . GLU A 1 89 ? -15.380 1.857 10.499 1.00 77.88 89 GLU A N 1
ATOM 715 C CA . GLU A 1 89 ? -16.630 2.572 10.719 1.00 77.88 89 GLU A CA 1
ATOM 716 C C . GLU A 1 89 ? -17.803 1.594 10.791 1.00 77.88 89 GLU A C 1
ATOM 718 O O . GLU A 1 89 ? -17.749 0.466 10.296 1.00 77.88 89 GLU A O 1
ATOM 723 N N . ASP A 1 90 ? -18.876 2.025 11.440 1.00 72.62 90 ASP A N 1
ATOM 724 C CA . ASP A 1 90 ? -20.140 1.308 11.409 1.00 72.62 90 ASP A CA 1
ATOM 725 C C . ASP A 1 90 ? -20.936 1.606 10.131 1.00 72.62 90 ASP A C 1
ATOM 727 O O . ASP A 1 90 ? -20.551 2.418 9.282 1.00 72.62 90 ASP A O 1
ATOM 731 N N . GLU A 1 91 ? -22.064 0.919 9.950 1.00 69.88 91 GLU A N 1
ATOM 732 C CA . GLU A 1 91 ? -22.914 1.131 8.776 1.00 69.88 91 GLU A CA 1
ATOM 733 C C . GLU A 1 91 ? -23.475 2.559 8.688 1.00 69.88 91 GLU A C 1
ATOM 735 O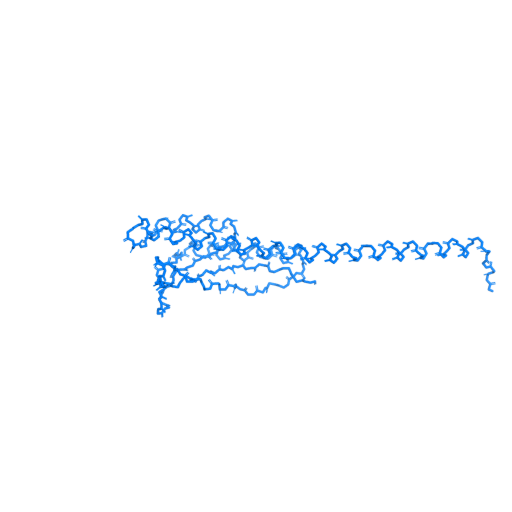 O . GLU A 1 91 ? -23.753 3.039 7.577 1.00 69.88 91 GLU A O 1
ATOM 740 N N . GLN A 1 92 ? -23.602 3.221 9.844 1.00 72.62 92 GLN A N 1
ATOM 741 C CA . GLN A 1 92 ? -24.080 4.587 10.038 1.00 72.62 92 GLN A CA 1
ATOM 742 C C . GLN A 1 92 ? -22.967 5.644 9.880 1.00 72.62 92 GLN A C 1
ATOM 744 O O . GLN A 1 92 ? -23.274 6.836 9.844 1.00 72.62 92 GLN A O 1
ATOM 749 N N . GLY A 1 93 ? -21.706 5.229 9.710 1.00 69.50 93 GLY A N 1
ATOM 750 C CA . GLY A 1 93 ? -20.543 6.103 9.544 1.00 69.50 93 GLY A CA 1
ATOM 751 C C . GLY A 1 93 ? -19.919 6.598 10.853 1.00 69.50 93 GLY A C 1
ATOM 752 O O . GLY A 1 93 ? -19.150 7.558 10.833 1.00 69.50 93 GLY A O 1
ATOM 753 N N . ASN A 1 94 ? -20.236 5.992 11.998 1.00 76.38 94 ASN A N 1
ATOM 754 C CA . ASN A 1 94 ? -19.555 6.294 13.252 1.00 76.38 94 ASN A CA 1
ATOM 755 C C . ASN A 1 94 ? -18.226 5.541 13.329 1.00 76.38 94 ASN A C 1
ATOM 757 O O . ASN A 1 94 ? -18.135 4.364 12.978 1.00 76.38 94 ASN A O 1
ATOM 761 N N . MET A 1 95 ? -17.196 6.214 13.840 1.00 79.94 95 MET A N 1
ATOM 762 C CA . MET A 1 95 ? -15.869 5.631 14.009 1.00 79.94 95 MET A CA 1
ATOM 763 C C . MET A 1 95 ? -15.876 4.576 15.117 1.00 79.94 95 MET A C 1
ATOM 765 O O . MET A 1 95 ? -16.047 4.896 16.294 1.00 79.94 95 MET A O 1
ATOM 769 N N . VAL A 1 96 ? -15.659 3.322 14.736 1.00 81.19 96 VAL A N 1
ATOM 770 C CA . VAL A 1 96 ? -15.596 2.176 15.646 1.00 81.19 96 VAL A CA 1
ATOM 771 C C . VAL A 1 96 ? -14.170 1.967 16.136 1.00 81.19 96 VAL A C 1
ATOM 773 O O . VAL A 1 96 ? -13.942 1.700 17.318 1.00 81.19 96 VAL A O 1
ATOM 776 N N . TRP A 1 97 ? -13.194 2.131 15.242 1.00 84.06 97 TRP A N 1
ATOM 777 C CA . TRP A 1 97 ? -11.787 2.003 15.589 1.00 84.06 97 TRP A CA 1
ATOM 778 C C . TRP A 1 97 ? -10.889 2.898 14.734 1.00 84.06 97 TRP A C 1
ATOM 780 O O . TRP A 1 97 ? -10.976 2.915 13.508 1.00 84.06 97 TRP A O 1
ATOM 790 N N . GLU A 1 98 ? -9.968 3.590 15.400 1.00 82.50 98 GLU A N 1
ATOM 791 C CA . GLU A 1 98 ? -8.895 4.371 14.789 1.00 82.50 98 GLU A CA 1
ATOM 792 C C . GLU A 1 98 ? -7.659 4.387 15.698 1.00 82.50 98 GLU A C 1
ATOM 794 O O . GLU A 1 98 ? -7.745 4.187 16.919 1.00 82.50 98 GLU A O 1
ATOM 799 N N . LEU A 1 99 ? -6.496 4.692 15.117 1.00 80.75 99 LEU A N 1
ATOM 800 C CA . LEU A 1 99 ? -5.326 5.050 15.913 1.00 80.75 99 LEU A CA 1
ATOM 801 C C . LEU A 1 99 ? -5.605 6.345 16.681 1.00 80.75 99 LEU A C 1
ATOM 803 O O . LEU A 1 99 ? -6.109 7.315 16.126 1.00 80.75 99 LEU A O 1
ATOM 807 N N . LYS A 1 100 ? -5.216 6.397 17.959 1.00 80.00 100 LYS A N 1
ATOM 808 C CA . LYS A 1 100 ? -5.470 7.566 18.813 1.00 80.00 100 LYS A CA 1
ATOM 809 C C . LYS A 1 100 ? -4.236 8.454 18.977 1.00 80.00 100 LYS A C 1
ATOM 811 O O . LYS A 1 100 ? -3.106 7.984 19.138 1.00 80.00 100 LYS A O 1
ATOM 816 N N . GLY A 1 101 ? -4.469 9.767 18.992 1.00 76.19 101 GLY A N 1
ATOM 817 C CA . GLY A 1 101 ? -3.511 10.786 19.430 1.00 76.19 101 GLY A CA 1
ATOM 818 C C . GLY A 1 101 ? -2.181 10.784 18.667 1.00 76.19 101 GLY A C 1
ATOM 819 O O . GLY A 1 101 ? -2.130 10.995 17.456 1.00 76.19 101 GLY A O 1
ATOM 820 N N . LYS A 1 102 ? -1.074 10.584 19.395 1.00 74.75 102 LYS A N 1
ATOM 821 C CA . LYS A 1 102 ? 0.294 10.672 18.852 1.00 74.75 102 LYS A CA 1
ATOM 822 C C . LYS A 1 102 ? 0.569 9.631 17.760 1.00 74.75 102 LYS A C 1
ATOM 824 O O . LYS A 1 102 ? 1.293 9.932 16.812 1.00 74.75 102 LYS A O 1
ATOM 829 N N . ASN A 1 103 ? -0.024 8.444 17.875 1.00 77.75 103 ASN A N 1
ATOM 830 C CA . ASN A 1 103 ? 0.205 7.344 16.938 1.00 77.75 103 ASN A CA 1
ATOM 831 C C . ASN A 1 103 ? -0.437 7.630 15.576 1.00 77.75 103 ASN A C 1
ATOM 833 O O . ASN A 1 103 ? 0.202 7.410 14.552 1.00 77.75 103 ASN A O 1
ATOM 837 N N . LEU A 1 104 ? -1.636 8.223 15.565 1.00 78.06 104 LEU A N 1
ATOM 838 C CA . LEU A 1 104 ? -2.307 8.663 14.338 1.00 78.06 104 LEU A CA 1
ATOM 839 C C . LEU A 1 104 ? -1.491 9.718 13.595 1.00 78.06 104 LEU A C 1
ATOM 841 O O . LEU A 1 104 ? -1.220 9.581 12.405 1.00 78.06 104 LEU A O 1
ATOM 845 N N . LYS A 1 105 ? -1.045 10.753 14.312 1.00 78.06 105 LYS A N 1
ATOM 846 C CA . LYS A 1 105 ? -0.247 11.823 13.709 1.00 78.06 105 LYS A CA 1
ATOM 847 C C . LYS A 1 105 ? 1.072 11.289 13.146 1.00 78.06 105 LYS A C 1
ATOM 849 O O . LYS A 1 105 ? 1.433 11.603 12.019 1.00 78.06 105 LYS A O 1
ATOM 854 N N . SER A 1 106 ? 1.750 10.414 13.892 1.00 81.56 106 SER A N 1
ATOM 855 C CA . SER A 1 106 ? 2.987 9.769 13.437 1.00 81.56 106 SER A CA 1
ATOM 856 C C . SER A 1 106 ? 2.770 8.883 12.206 1.00 81.56 106 SER A C 1
ATOM 858 O O . SER A 1 106 ? 3.618 8.859 11.314 1.00 81.56 106 SER A O 1
ATOM 860 N N . ALA A 1 107 ? 1.653 8.156 12.148 1.00 76.75 107 ALA A N 1
ATOM 861 C CA . ALA A 1 107 ? 1.268 7.343 11.001 1.00 76.75 107 ALA A CA 1
ATOM 862 C C . ALA A 1 107 ? 1.055 8.215 9.754 1.00 76.75 107 ALA A C 1
ATOM 864 O O . ALA A 1 107 ? 1.681 7.980 8.721 1.00 76.75 107 ALA A O 1
ATOM 865 N N . GLN A 1 108 ? 0.258 9.277 9.880 1.00 75.62 108 GLN A N 1
ATOM 866 C CA . GLN A 1 108 ? 0.004 10.242 8.808 1.00 75.62 108 GLN A CA 1
ATOM 867 C C . GLN A 1 108 ? 1.293 10.923 8.325 1.00 75.62 108 GLN A C 1
ATOM 869 O O . GLN A 1 108 ? 1.537 11.006 7.120 1.00 75.62 108 GLN A O 1
ATOM 874 N N . ASP A 1 109 ? 2.163 11.345 9.246 1.00 81.19 109 ASP A N 1
ATOM 875 C CA . ASP A 1 109 ? 3.449 11.964 8.915 1.00 81.19 109 ASP A CA 1
ATOM 876 C C . ASP A 1 109 ? 4.378 10.987 8.172 1.00 81.19 109 ASP A C 1
ATOM 878 O O . ASP A 1 109 ? 5.033 11.367 7.196 1.00 81.19 109 ASP A O 1
ATOM 882 N N . LYS A 1 110 ? 4.419 9.712 8.591 1.00 80.75 110 LYS A N 1
ATOM 883 C CA . LYS A 1 110 ? 5.209 8.660 7.929 1.00 80.75 110 LYS A CA 1
ATOM 884 C C . LYS A 1 110 ? 4.714 8.416 6.503 1.00 80.75 110 LYS A C 1
ATOM 886 O O . LYS A 1 110 ? 5.530 8.384 5.580 1.00 80.75 110 LYS A O 1
ATOM 891 N N . LEU A 1 111 ? 3.399 8.306 6.317 1.00 76.75 111 LEU A N 1
ATOM 892 C CA . LEU A 1 111 ? 2.777 8.115 5.006 1.00 76.75 111 LEU A CA 1
ATOM 893 C C . LEU A 1 111 ? 3.050 9.300 4.082 1.00 76.75 111 LEU A C 1
ATOM 895 O O . LEU A 1 111 ? 3.554 9.115 2.975 1.00 76.75 111 LEU A O 1
ATOM 899 N N . LYS A 1 112 ? 2.838 10.527 4.568 1.00 74.38 112 LYS A N 1
ATOM 900 C CA . LYS A 1 112 ? 3.113 11.753 3.810 1.00 74.38 112 LYS A CA 1
ATOM 901 C C . LYS A 1 112 ? 4.582 11.854 3.401 1.00 74.38 112 LYS A C 1
ATOM 903 O O . LYS A 1 112 ? 4.884 12.175 2.255 1.00 74.38 112 LYS A O 1
ATOM 908 N N . LYS A 1 113 ? 5.509 11.542 4.312 1.00 79.56 113 LYS A N 1
ATOM 909 C CA . LYS A 1 113 ? 6.953 11.553 4.031 1.00 79.56 113 LYS A CA 1
ATOM 910 C C . LYS A 1 113 ? 7.345 10.518 2.977 1.00 79.56 113 LYS A C 1
ATOM 912 O O . LYS A 1 113 ? 8.198 10.801 2.137 1.00 79.56 113 LYS A O 1
ATOM 917 N N . ASN A 1 114 ? 6.760 9.325 3.022 1.00 72.94 114 ASN A N 1
ATOM 918 C CA . ASN A 1 114 ? 7.048 8.278 2.045 1.00 72.94 114 ASN A CA 1
ATOM 919 C C . ASN A 1 114 ? 6.467 8.620 0.671 1.00 72.94 114 ASN A C 1
ATOM 921 O O . ASN A 1 114 ? 7.174 8.483 -0.327 1.00 72.94 114 ASN A O 1
ATOM 925 N N . ALA A 1 115 ? 5.253 9.168 0.630 1.00 66.81 115 ALA A N 1
ATOM 926 C CA . ALA A 1 115 ? 4.636 9.638 -0.601 1.00 66.81 115 ALA A CA 1
ATOM 927 C C . ALA A 1 115 ? 5.450 10.779 -1.249 1.00 66.81 115 ALA A C 1
ATOM 929 O O . ALA A 1 115 ? 5.740 10.719 -2.442 1.00 66.81 115 ALA A O 1
ATOM 930 N N . LEU A 1 116 ? 5.942 11.744 -0.458 1.00 70.31 116 LEU A N 1
ATOM 931 C CA . LEU A 1 116 ? 6.817 12.826 -0.940 1.00 70.31 116 LEU A CA 1
ATOM 932 C C . LEU A 1 116 ? 8.111 12.307 -1.591 1.00 70.31 116 LEU A C 1
ATOM 934 O O . LEU A 1 116 ? 8.478 12.733 -2.686 1.00 70.31 116 LEU A O 1
ATOM 938 N N . LYS A 1 117 ? 8.782 11.333 -0.963 1.00 71.44 117 LYS A N 1
ATOM 939 C CA . LYS A 1 117 ? 10.000 10.722 -1.530 1.00 71.44 117 LYS A CA 1
ATOM 940 C C . LYS A 1 117 ? 9.741 10.053 -2.878 1.00 71.44 117 LYS A C 1
ATOM 942 O O . LYS A 1 117 ? 10.591 10.092 -3.767 1.00 71.44 117 LYS A O 1
ATOM 947 N N . VAL A 1 118 ? 8.593 9.392 -3.016 1.00 65.50 118 VAL A N 1
ATOM 948 C CA . VAL A 1 118 ? 8.209 8.730 -4.265 1.00 65.50 118 VAL A CA 1
ATOM 949 C C . VAL A 1 118 ? 7.863 9.771 -5.330 1.00 65.50 118 VAL A C 1
ATOM 951 O O . VAL A 1 118 ? 8.357 9.647 -6.451 1.00 65.50 118 VAL A O 1
ATOM 954 N N . SER A 1 119 ? 7.121 10.831 -4.981 1.00 63.28 119 SER A N 1
ATOM 955 C CA . SER A 1 119 ? 6.786 11.914 -5.915 1.00 63.28 119 SER A CA 1
ATOM 956 C C . SER A 1 119 ? 8.017 12.661 -6.426 1.00 63.28 119 SER A C 1
ATOM 958 O O . SER A 1 119 ? 8.126 12.888 -7.627 1.00 63.28 119 SER A O 1
ATOM 960 N N . GLU A 1 120 ? 8.981 12.980 -5.554 1.00 65.75 120 GLU A N 1
ATOM 961 C CA . GLU A 1 120 ? 10.218 13.679 -5.935 1.00 65.75 120 GLU A CA 1
ATOM 962 C C . GLU A 1 120 ? 11.071 12.838 -6.889 1.00 65.75 120 GLU A C 1
ATOM 964 O O . GLU A 1 120 ? 11.607 13.340 -7.873 1.00 65.75 120 GLU A O 1
ATOM 969 N N . LYS A 1 121 ? 11.170 11.530 -6.630 1.00 60.75 121 LYS A N 1
ATOM 970 C CA . LYS A 1 121 ? 11.990 10.619 -7.435 1.00 60.75 121 LYS A CA 1
ATOM 971 C C . LYS A 1 121 ? 11.362 10.284 -8.791 1.00 60.75 121 LYS A C 1
ATOM 973 O O . LYS A 1 121 ? 12.086 9.939 -9.723 1.00 60.75 121 LYS A O 1
ATOM 978 N N . LYS A 1 122 ? 10.032 10.330 -8.891 1.00 54.44 122 LYS A N 1
ATOM 979 C CA . LYS A 1 122 ? 9.275 9.967 -10.100 1.00 54.44 122 LYS A CA 1
ATOM 980 C C . LYS A 1 122 ? 8.750 11.179 -10.879 1.00 54.44 122 LYS A C 1
ATOM 982 O O . LYS A 1 122 ? 8.302 10.988 -11.999 1.00 54.44 122 LYS A O 1
ATOM 987 N N . ASN A 1 123 ? 8.851 12.392 -10.329 1.00 53.50 123 ASN A N 1
ATOM 988 C CA . ASN A 1 123 ? 8.299 13.632 -10.889 1.00 53.50 123 ASN A CA 1
ATOM 989 C C . ASN A 1 123 ? 6.769 13.578 -11.077 1.00 53.50 123 ASN A C 1
ATOM 991 O O . ASN A 1 123 ? 6.224 13.991 -12.098 1.00 53.50 123 ASN A O 1
ATOM 995 N N . VAL A 1 124 ? 6.080 13.020 -10.081 1.00 50.09 124 VAL A N 1
ATOM 996 C CA . VAL A 1 124 ? 4.645 12.709 -10.132 1.00 50.09 124 VAL A CA 1
ATOM 997 C C . VAL A 1 124 ? 3.880 13.567 -9.132 1.00 50.09 124 VAL A C 1
ATOM 999 O O . VAL A 1 124 ? 4.352 13.775 -8.017 1.00 50.09 124 VAL A O 1
ATOM 1002 N N . LYS A 1 125 ? 2.687 14.053 -9.502 1.00 44.94 125 LYS A N 1
ATOM 1003 C CA . LYS A 1 125 ? 1.801 14.764 -8.570 1.00 44.94 125 LYS A CA 1
ATOM 1004 C C . LYS A 1 125 ? 1.261 13.808 -7.504 1.00 44.94 125 LYS A C 1
ATOM 1006 O O . LYS A 1 125 ? 0.761 12.735 -7.826 1.00 44.94 125 LYS A O 1
ATOM 1011 N N . LEU A 1 126 ? 1.379 14.225 -6.243 1.00 44.72 126 LEU A N 1
ATOM 1012 C CA . LEU A 1 126 ? 0.716 13.594 -5.106 1.00 44.72 126 LEU A CA 1
ATOM 1013 C C . LEU A 1 126 ? -0.790 13.751 -5.327 1.00 44.72 126 LEU A C 1
ATOM 1015 O O . LEU A 1 126 ? -1.270 14.883 -5.313 1.00 44.72 126 LEU A O 1
ATOM 1019 N N . ASP A 1 127 ? -1.496 12.655 -5.577 1.00 41.97 127 ASP A N 1
ATOM 1020 C CA . ASP A 1 127 ? -2.950 12.675 -5.698 1.00 41.97 127 ASP A CA 1
ATOM 1021 C C . ASP A 1 127 ? -3.575 11.787 -4.623 1.00 41.97 127 ASP A C 1
ATOM 1023 O O . ASP A 1 127 ? -2.938 10.863 -4.116 1.00 41.97 127 ASP A O 1
ATOM 1027 N N . GLU A 1 128 ? -4.778 12.188 -4.248 1.00 49.62 128 GLU A N 1
ATOM 1028 C CA . GLU A 1 128 ? -5.484 12.041 -2.976 1.00 49.62 128 GLU A CA 1
ATOM 1029 C C . GLU A 1 128 ? -5.459 10.661 -2.290 1.00 49.62 128 GLU A C 1
ATOM 1031 O O . GLU A 1 128 ? -5.303 9.601 -2.899 1.00 49.62 128 GLU A O 1
ATOM 1036 N N . THR A 1 129 ? -5.650 10.693 -0.965 1.00 47.66 129 THR A N 1
ATOM 1037 C CA . THR A 1 129 ? -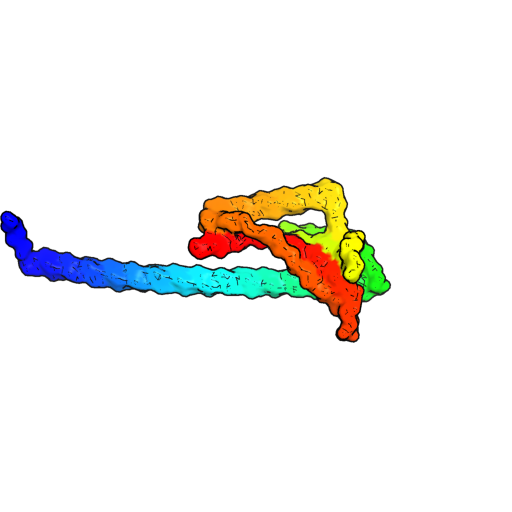5.925 9.518 -0.134 1.00 47.66 129 THR A CA 1
ATOM 1038 C C . THR A 1 129 ? -7.043 8.696 -0.773 1.00 47.66 129 THR A C 1
ATOM 1040 O O . THR A 1 129 ? -8.169 9.172 -0.895 1.00 47.66 129 THR A O 1
ATOM 1043 N N . ILE A 1 130 ? -6.754 7.460 -1.178 1.00 48.28 130 ILE A N 1
ATOM 1044 C CA . ILE A 1 130 ? -7.790 6.560 -1.673 1.00 48.28 130 ILE A CA 1
ATOM 1045 C C . ILE A 1 130 ? -8.484 5.958 -0.461 1.00 48.28 130 ILE A C 1
ATOM 1047 O O . ILE A 1 130 ? -7.963 5.063 0.202 1.00 48.28 130 ILE A O 1
ATOM 1051 N N . GLU A 1 131 ? -9.678 6.460 -0.178 1.00 50.50 131 GLU A N 1
ATOM 1052 C CA . GLU A 1 131 ? -10.623 5.803 0.715 1.00 50.50 131 GLU A CA 1
ATOM 1053 C C . GLU A 1 131 ? -11.218 4.590 -0.001 1.00 50.50 131 GLU A C 1
ATOM 1055 O O . GLU A 1 131 ? -12.173 4.690 -0.772 1.00 50.50 131 GLU A O 1
ATOM 1060 N N . ALA A 1 132 ? -10.641 3.417 0.241 1.00 54.03 132 ALA A N 1
ATOM 1061 C CA . ALA A 1 132 ? -11.252 2.167 -0.165 1.00 54.03 132 ALA A CA 1
ATOM 1062 C C . ALA A 1 132 ? -12.243 1.740 0.922 1.00 54.03 132 ALA A C 1
ATOM 1064 O O . ALA A 1 132 ? -11.870 1.172 1.949 1.00 54.03 132 ALA A O 1
ATOM 1065 N N . LYS A 1 133 ? -13.528 2.011 0.684 1.00 55.53 133 LYS A N 1
ATOM 1066 C CA . LYS A 1 133 ? -14.608 1.486 1.525 1.00 55.53 133 LYS A CA 1
ATOM 1067 C C . LYS A 1 133 ? -14.841 0.030 1.149 1.00 55.53 133 LYS A C 1
ATOM 1069 O O . LYS A 1 133 ? -15.406 -0.259 0.093 1.00 55.53 133 LYS A O 1
ATOM 1074 N N . LYS A 1 134 ? -14.367 -0.892 1.981 1.00 62.28 134 LYS A N 1
ATOM 1075 C CA . LYS A 1 134 ? -14.545 -2.333 1.778 1.00 62.28 134 LYS A CA 1
ATOM 1076 C C . LYS A 1 134 ? -15.525 -2.842 2.826 1.00 62.28 134 LYS A C 1
ATOM 1078 O O . LYS A 1 134 ? -15.368 -2.588 4.021 1.00 62.28 134 LYS A O 1
ATOM 1083 N N . LYS A 1 135 ? -16.574 -3.514 2.357 1.00 61.28 135 LYS A N 1
ATOM 1084 C CA . LYS A 1 135 ? -17.556 -4.149 3.233 1.00 61.28 135 LYS A CA 1
ATOM 1085 C C . LYS A 1 135 ? -16.916 -5.369 3.889 1.00 61.28 135 LYS A C 1
ATOM 1087 O O . LYS A 1 135 ? -16.253 -6.139 3.199 1.00 61.28 135 LYS A O 1
ATOM 1092 N N . LEU A 1 136 ? -17.127 -5.508 5.189 1.00 61.34 136 LEU A N 1
ATOM 1093 C CA . LEU A 1 136 ? -16.788 -6.701 5.953 1.00 61.34 136 LEU A CA 1
ATOM 1094 C C . LEU A 1 136 ? -17.943 -7.695 5.786 1.00 61.34 136 LEU A C 1
ATOM 1096 O O . LEU A 1 136 ? -19.116 -7.321 5.928 1.00 61.34 136 LEU A O 1
ATOM 1100 N N . ILE A 1 137 ? -17.617 -8.930 5.406 1.00 58.72 137 ILE A N 1
ATOM 1101 C CA . ILE A 1 137 ? -18.597 -9.973 5.077 1.00 58.72 137 ILE A CA 1
ATOM 1102 C C . ILE A 1 137 ? -18.507 -11.058 6.147 1.00 58.72 137 ILE A C 1
ATOM 1104 O O . ILE A 1 137 ? -17.460 -11.681 6.301 1.00 58.72 137 ILE A O 1
ATOM 1108 N N . ASN A 1 138 ? -19.617 -11.326 6.840 1.00 50.88 138 ASN A N 1
ATOM 1109 C CA . ASN A 1 138 ? -19.730 -12.445 7.773 1.00 50.88 138 ASN A CA 1
ATOM 1110 C C . ASN A 1 138 ? -20.757 -13.453 7.238 1.00 50.88 138 ASN A C 1
ATOM 1112 O O . ASN A 1 138 ? -21.924 -13.112 7.059 1.00 50.88 138 ASN A O 1
ATOM 1116 N N . ASP A 1 139 ? -20.314 -14.678 6.949 1.00 46.59 139 ASP A N 1
ATOM 1117 C CA . ASP A 1 139 ? -21.165 -15.819 6.568 1.00 46.59 139 ASP A CA 1
ATOM 1118 C C . ASP A 1 139 ? -22.199 -15.514 5.454 1.00 46.59 139 ASP A C 1
ATOM 1120 O O . ASP A 1 139 ? -23.356 -15.928 5.487 1.00 46.59 139 ASP A O 1
ATOM 1124 N N . GLY A 1 140 ? -21.787 -14.722 4.456 1.00 50.56 140 GLY A N 1
ATOM 1125 C CA . GLY A 1 140 ? -22.624 -14.322 3.316 1.00 50.56 140 GLY A CA 1
ATOM 1126 C C . GLY A 1 140 ? -23.548 -13.121 3.558 1.00 50.56 140 GLY A C 1
ATOM 1127 O O . GLY A 1 140 ? -24.170 -12.655 2.604 1.00 50.56 140 GLY A O 1
ATOM 1128 N N . ASN A 1 141 ? -23.594 -12.579 4.777 1.00 42.56 141 ASN A N 1
ATOM 1129 C CA . ASN A 1 141 ? -24.325 -11.360 5.114 1.00 42.56 141 ASN A CA 1
ATOM 1130 C C . ASN A 1 141 ? -23.365 -10.172 5.308 1.00 42.56 141 ASN A C 1
ATOM 1132 O O . ASN A 1 141 ? -22.335 -10.263 5.980 1.00 42.56 141 ASN A O 1
ATOM 1136 N N . GLU A 1 142 ? -23.700 -9.041 4.685 1.00 53.38 142 GLU A N 1
ATOM 1137 C CA . GLU A 1 142 ? -22.991 -7.770 4.867 1.00 53.38 142 GLU A CA 1
ATOM 1138 C C . GLU A 1 142 ? -23.280 -7.246 6.281 1.00 53.38 142 GLU A C 1
ATOM 1140 O O . GLU A 1 142 ? -24.448 -7.162 6.657 1.00 53.38 142 GLU A O 1
ATOM 1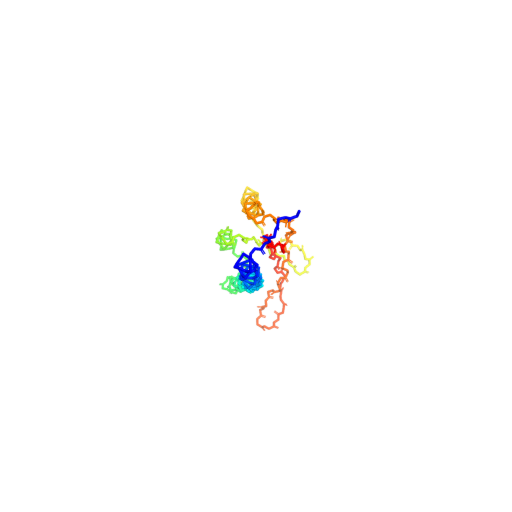145 N N . PHE A 1 143 ? -22.242 -6.945 7.072 1.00 46.03 143 PHE A N 1
ATOM 1146 C CA . PHE A 1 143 ? -22.433 -6.590 8.489 1.00 46.03 143 PHE A CA 1
ATOM 1147 C C . PHE A 1 143 ? -21.765 -5.257 8.891 1.00 46.03 143 PHE A C 1
ATOM 1149 O O . PHE A 1 143 ? -22.283 -4.575 9.769 1.00 46.03 143 PHE A O 1
ATOM 1156 N N . TRP A 1 144 ? -20.647 -4.845 8.259 1.00 47.78 144 TRP A N 1
ATOM 1157 C CA . TRP A 1 144 ? -19.930 -3.595 8.608 1.00 47.78 144 TRP A CA 1
ATOM 1158 C C . TRP A 1 144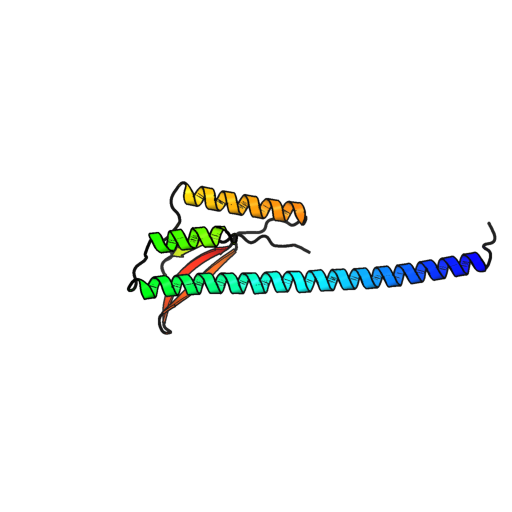 ? -19.204 -2.940 7.413 1.00 47.78 144 TRP A C 1
ATOM 1160 O O . TRP A 1 144 ? -18.890 -3.596 6.415 1.00 47.78 144 TRP A O 1
ATOM 1170 N N . LYS A 1 145 ? -18.889 -1.635 7.510 1.00 46.34 145 LYS A N 1
ATOM 1171 C CA . LYS A 1 145 ? -18.116 -0.871 6.506 1.00 46.34 145 LYS A CA 1
ATOM 1172 C C . LYS A 1 145 ? -16.715 -0.534 7.034 1.00 46.34 145 LYS A C 1
ATOM 1174 O O . LYS A 1 145 ? -16.545 0.392 7.814 1.00 46.34 145 LYS A O 1
ATOM 1179 N N . SER A 1 146 ? -15.672 -1.214 6.560 1.00 39.84 146 SER A N 1
ATOM 1180 C CA . SER A 1 146 ? -14.302 -0.762 6.842 1.00 39.84 146 SER A CA 1
ATOM 1181 C C . SER A 1 146 ? -13.926 0.397 5.911 1.00 39.84 146 SER A C 1
ATOM 1183 O O . SER A 1 146 ? -14.028 0.282 4.685 1.00 39.84 146 SER A O 1
ATOM 1185 N N . ASN A 1 147 ? -13.490 1.520 6.486 1.00 44.00 147 ASN A N 1
ATOM 1186 C CA . ASN A 1 147 ? -12.889 2.617 5.733 1.00 44.00 147 ASN A CA 1
ATOM 1187 C C . ASN A 1 147 ? -11.375 2.419 5.726 1.00 44.00 147 ASN A C 1
ATOM 1189 O O . ASN A 1 147 ? -10.645 2.865 6.612 1.00 44.00 147 ASN A O 1
ATOM 1193 N N . VAL A 1 148 ? -10.877 1.730 4.704 1.00 46.19 148 VAL A N 1
ATOM 1194 C CA . VAL A 1 148 ? -9.437 1.572 4.540 1.00 46.19 148 VAL A CA 1
ATOM 1195 C C . VAL A 1 148 ? -8.888 2.805 3.828 1.00 46.19 148 VAL A C 1
ATOM 1197 O O . VAL A 1 148 ? -9.157 3.047 2.653 1.00 46.19 148 VAL A O 1
ATOM 1200 N N . LEU A 1 149 ? -8.121 3.605 4.562 1.00 43.38 149 LEU A N 1
ATOM 1201 C CA . LEU A 1 149 ? -7.470 4.820 4.079 1.00 43.38 149 LEU A CA 1
ATOM 1202 C C . LEU A 1 149 ? -6.097 4.475 3.482 1.00 43.38 149 LEU A C 1
ATOM 1204 O O . LEU A 1 149 ? -5.059 4.503 4.147 1.00 43.38 149 LEU A O 1
ATOM 1208 N N . LEU A 1 150 ? -6.074 4.174 2.188 1.00 43.28 150 LEU A N 1
ATOM 1209 C CA . LEU A 1 150 ? -4.844 3.956 1.437 1.00 43.28 150 LEU A CA 1
ATOM 1210 C C . LEU A 1 150 ? -4.243 5.296 1.007 1.00 43.28 150 LEU A C 1
ATOM 1212 O O . LEU A 1 150 ? -4.759 5.979 0.125 1.00 43.28 150 LEU A O 1
ATOM 1216 N N . PHE A 1 151 ? -3.089 5.657 1.565 1.00 42.19 151 PHE A N 1
ATOM 1217 C CA . PHE A 1 151 ? -2.271 6.717 0.978 1.00 42.19 151 PHE A CA 1
ATOM 1218 C C . PHE A 1 151 ? -1.551 6.167 -0.256 1.00 42.19 151 PHE A C 1
ATOM 1220 O O . PHE A 1 151 ? -0.469 5.584 -0.168 1.00 42.19 151 PHE A O 1
ATOM 1227 N N . ARG A 1 152 ? -2.171 6.335 -1.428 1.00 41.28 152 ARG A N 1
ATOM 1228 C CA . ARG A 1 152 ? -1.550 6.000 -2.709 1.00 41.28 152 ARG A CA 1
ATOM 1229 C C . ARG A 1 152 ? -0.483 7.043 -3.023 1.00 41.28 152 ARG A C 1
ATOM 1231 O O . ARG A 1 152 ? -0.654 8.235 -2.804 1.00 41.28 152 ARG A O 1
ATOM 1238 N N . THR A 1 153 ? 0.636 6.601 -3.578 1.00 37.28 153 THR A N 1
ATOM 1239 C CA . THR A 1 153 ? 1.428 7.466 -4.453 1.00 37.28 153 THR A CA 1
ATOM 1240 C C . THR A 1 153 ? 1.291 6.877 -5.838 1.00 37.28 153 THR A C 1
ATOM 1242 O O . THR A 1 153 ? 1.817 5.796 -6.110 1.00 37.28 153 THR A O 1
ATOM 1245 N N . PHE A 1 154 ? 0.511 7.527 -6.697 1.00 36.50 154 PHE A N 1
ATOM 1246 C CA . PHE A 1 154 ? 0.502 7.157 -8.103 1.00 36.50 154 PHE A CA 1
ATOM 1247 C C . PHE A 1 154 ? 1.863 7.463 -8.721 1.00 36.50 154 PHE A C 1
ATOM 1249 O O . PHE A 1 154 ? 2.589 8.340 -8.256 1.00 36.50 154 PHE A O 1
ATOM 1256 N N . CYS A 1 155 ? 2.198 6.727 -9.778 1.00 29.81 155 CYS A N 1
ATOM 1257 C CA . CYS A 1 155 ? 3.088 7.215 -10.818 1.00 29.81 155 CYS A CA 1
ATOM 1258 C C . CYS A 1 155 ? 2.201 7.786 -11.939 1.00 29.81 155 CYS A C 1
ATOM 1260 O O . CYS A 1 155 ? 1.376 7.048 -12.467 1.00 29.81 155 CYS A O 1
ATOM 1262 N N . LEU A 1 156 ? 2.328 9.071 -12.279 1.00 29.89 156 LEU A N 1
ATOM 1263 C CA . LEU A 1 156 ? 1.706 9.673 -13.458 1.00 29.89 156 LEU A CA 1
ATOM 1264 C C . LEU A 1 156 ? 2.719 9.648 -14.605 1.00 29.89 156 LEU A C 1
ATOM 1266 O O . LEU A 1 156 ? 3.838 10.127 -14.438 1.00 29.89 156 LEU A O 1
ATOM 1270 N N . TYR A 1 157 ? 2.259 9.019 -15.689 1.00 32.56 157 TYR A N 1
ATOM 1271 C CA . TYR A 1 157 ? 2.612 9.113 -17.111 1.00 32.56 157 TYR A CA 1
ATOM 1272 C C . TYR A 1 157 ? 3.865 9.889 -17.524 1.00 32.56 157 TYR A C 1
ATOM 1274 O O . TYR A 1 157 ? 3.900 11.126 -17.343 1.00 32.56 157 TYR A O 1
#

Organism: Enterococcus faecalis (NCBI:txid1351)

Secondary structure (DSSP, 8-state):
-----HHHHHHHHHHHHHHHHHHHHHHHHHHHHHHHHHHHHHHHHHHHHHHHHHHHHHHHHHTTS---HHHHHHHHHHHHHTT---EEE-TTS-EEE---THHHHHHHHHHHHHHHHHHHHHT------EEEEEEEEETTEEEEEEEEEE---PPP-

Sequence (157 aa):
MRKRTIKTQLVLSFLAIATLIIGSISLVALSLTNNHFSKYVEERQEDLLNQYVYTIDLLWLNSGETWNSEELAALSEKALENNIYFSIEDEQGNMVWELKGKNLKSAQDKLKKNALKVSEKKNVKLDETIEAKKKLINDGNEFWKSNVLLFRTFCLY

pLDDT: mean 72.2, std 16.2, range [29.81, 95.31]